Protein AF-A0A933NJY0-F1 (afdb_monomer)

Mean predicted aligned error: 11.65 Å

Solvent-accessible surface area (backbone atoms only — not comparable to full-atom values): 4991 Å² total; per-residue (Å²): 119,68,65,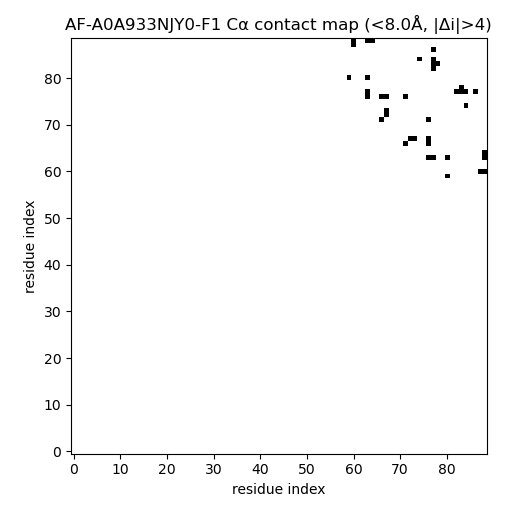62,55,54,50,52,51,50,56,50,52,52,49,52,54,48,53,51,51,51,52,53,50,53,52,53,50,49,53,54,50,50,55,53,51,51,54,52,51,50,53,53,50,52,55,52,51,51,52,49,54,52,51,52,52,52,52,50,36,54,53,42,49,55,42,43,76,71,70,46,54,70,67,60,43,28,60,74,71,72,45,60,94,84,61,86,116

Foldseek 3Di:
DVVVVVVVVVVVVVVVVVVVVVVVVVVVVVVVVVVVVVVVVVCVVVCVVVCVVVVVLVVLVVQLVVCVVVVDDNVCSCVVSVHDPPDDD

Secondary structure (DSSP, 8-state):
-HHHHHHHHHHHHHHHHHHHHHHHHHHHHHHHHHHHHHHHHHHHHHHHHHHHHHHHHHHHHHHHHHHHHTT--HHHHHHHTT--TT---

Radius of gyration: 32.52 Å; Cα contacts (8 Å, |Δi|>4): 20; chains: 1; bounding box: 66×13×86 Å

Sequence (89 aa):
MIEFRLKAQRDEATRLARARREGIADGLEKGRAEGRAEGRAEGKAEGKAEGKAEGKTEGLREAARRLLDSGMDRETVLSTLGLPPDFVL

pLDDT: mean 81.01, std 10.12, range [59.84, 93.62]

Structure (mmCIF, N/CA/C/O backbone):
data_AF-A0A933NJY0-F1
#
_entry.id   AF-A0A933NJY0-F1
#
loop_
_atom_site.group_PDB
_atom_site.id
_atom_site.type_symbol
_atom_site.label_atom_id
_atom_site.label_alt_id
_atom_site.label_comp_id
_atom_site.label_asym_id
_atom_site.label_entity_id
_atom_site.label_seq_id
_atom_site.pdbx_PDB_ins_code
_atom_site.Cartn_x
_atom_site.Cartn_y
_atom_site.Cartn_z
_atom_site.occupancy
_atom_site.B_iso_or_equiv
_atom_site.auth_seq_id
_atom_site.auth_comp_id
_atom_site.auth_asym_id
_atom_site.auth_atom_id
_atom_site.pdbx_PDB_model_num
ATOM 1 N N . MET A 1 1 ? 35.707 -1.333 -55.605 1.00 63.53 1 MET A N 1
ATOM 2 C CA . MET A 1 1 ? 36.031 -2.100 -54.375 1.00 63.53 1 MET A CA 1
ATOM 3 C C . MET A 1 1 ? 35.827 -1.279 -53.091 1.00 63.53 1 MET A C 1
ATOM 5 O O . MET A 1 1 ? 35.250 -1.806 -52.151 1.00 63.53 1 MET A O 1
ATOM 9 N N . ILE A 1 2 ? 36.222 0.004 -53.046 1.00 68.00 2 ILE A N 1
ATOM 10 C CA . ILE A 1 2 ? 36.072 0.886 -51.862 1.00 68.00 2 ILE A CA 1
ATOM 11 C C . ILE A 1 2 ? 34.601 1.234 -51.544 1.00 68.00 2 ILE A C 1
ATOM 13 O O . ILE A 1 2 ? 34.196 1.181 -50.385 1.00 68.00 2 ILE A O 1
ATOM 17 N N . GLU A 1 3 ? 33.770 1.504 -52.556 1.00 70.69 3 GLU A N 1
ATOM 18 C CA . GLU A 1 3 ? 32.353 1.861 -52.349 1.00 70.69 3 GLU A CA 1
ATOM 19 C C . GLU A 1 3 ? 31.516 0.747 -51.706 1.00 70.69 3 GLU A C 1
ATOM 21 O O . GLU A 1 3 ? 30.646 1.014 -50.879 1.00 70.69 3 GLU A O 1
ATOM 26 N N . PHE A 1 4 ? 31.816 -0.515 -52.027 1.00 76.25 4 PHE A N 1
ATOM 27 C CA . PHE A 1 4 ? 31.134 -1.670 -51.440 1.00 76.25 4 PHE A CA 1
ATOM 28 C C . PHE A 1 4 ? 31.375 -1.755 -49.924 1.00 76.25 4 PHE A C 1
ATOM 30 O O . PHE A 1 4 ? 30.457 -2.040 -49.157 1.00 76.25 4 PHE A O 1
ATOM 37 N N . ARG A 1 5 ? 32.595 -1.426 -49.479 1.00 72.12 5 ARG A N 1
ATOM 38 C CA . ARG A 1 5 ? 32.975 -1.422 -48.060 1.00 72.12 5 ARG A CA 1
ATOM 39 C C . ARG A 1 5 ? 32.314 -0.277 -47.289 1.00 72.12 5 ARG A C 1
ATOM 41 O O . ARG A 1 5 ? 31.863 -0.483 -46.168 1.00 72.12 5 ARG A O 1
ATOM 48 N N . LEU A 1 6 ? 32.208 0.902 -47.906 1.00 76.44 6 LEU A N 1
ATOM 49 C CA . LEU A 1 6 ? 31.504 2.061 -47.341 1.00 76.44 6 LEU A CA 1
ATOM 50 C C . LEU A 1 6 ? 29.997 1.815 -47.203 1.00 76.44 6 LEU A C 1
ATOM 52 O O . LEU A 1 6 ? 29.404 2.197 -46.194 1.00 76.44 6 LEU A O 1
ATOM 56 N N . LYS A 1 7 ? 29.380 1.154 -48.191 1.00 80.75 7 LYS A N 1
ATOM 57 C CA . LYS A 1 7 ? 27.964 0.776 -48.135 1.00 80.75 7 LYS A CA 1
ATOM 58 C C . LYS A 1 7 ? 27.699 -0.246 -47.027 1.00 80.75 7 LYS A C 1
ATOM 60 O O . LYS A 1 7 ? 26.818 -0.019 -46.207 1.00 80.75 7 LYS A O 1
ATOM 65 N N . ALA A 1 8 ? 28.525 -1.291 -46.934 1.00 79.12 8 ALA A N 1
ATOM 66 C CA . ALA A 1 8 ? 28.414 -2.298 -45.879 1.00 79.12 8 ALA A CA 1
ATOM 67 C C . ALA A 1 8 ? 28.541 -1.693 -44.467 1.00 79.12 8 ALA A C 1
ATOM 69 O O . ALA A 1 8 ? 27.734 -2.004 -43.596 1.00 79.12 8 ALA A O 1
ATOM 70 N N . GLN A 1 9 ? 29.490 -0.771 -44.253 1.00 80.75 9 GLN A N 1
ATOM 71 C CA . GLN A 1 9 ? 29.624 -0.090 -42.960 1.00 80.75 9 GLN A CA 1
ATOM 72 C C . GLN A 1 9 ? 28.436 0.817 -42.628 1.00 80.75 9 GLN A C 1
ATOM 74 O O . GLN A 1 9 ? 28.031 0.890 -41.468 1.00 80.75 9 GLN A O 1
ATOM 79 N N . ARG A 1 10 ? 27.851 1.499 -43.621 1.00 78.38 10 ARG A N 1
ATOM 80 C CA . ARG A 1 10 ? 26.630 2.293 -43.412 1.00 78.38 10 ARG A CA 1
ATOM 81 C C . ARG A 1 10 ? 25.440 1.412 -43.046 1.00 78.38 10 ARG A C 1
ATOM 83 O O . ARG A 1 10 ? 24.746 1.733 -42.087 1.00 78.38 10 ARG A O 1
ATOM 90 N N . ASP A 1 11 ? 25.243 0.303 -43.750 1.00 84.38 11 ASP A N 1
ATOM 91 C CA . ASP A 1 11 ? 24.138 -0.627 -43.491 1.00 84.38 11 ASP A CA 1
ATOM 92 C C . ASP A 1 11 ? 24.253 -1.262 -42.092 1.00 84.38 11 ASP A C 1
ATOM 94 O O . ASP A 1 11 ? 23.260 -1.395 -41.370 1.00 84.38 11 ASP A O 1
ATOM 98 N N . GLU A 1 12 ? 25.474 -1.594 -41.666 1.00 86.12 12 GLU A N 1
ATOM 99 C CA . GLU A 1 12 ? 25.757 -2.096 -40.321 1.00 86.12 12 GLU A CA 1
ATOM 100 C C . GLU A 1 12 ? 25.536 -1.025 -39.242 1.00 86.12 12 GLU A C 1
ATOM 102 O O . GLU A 1 12 ? 24.870 -1.288 -38.2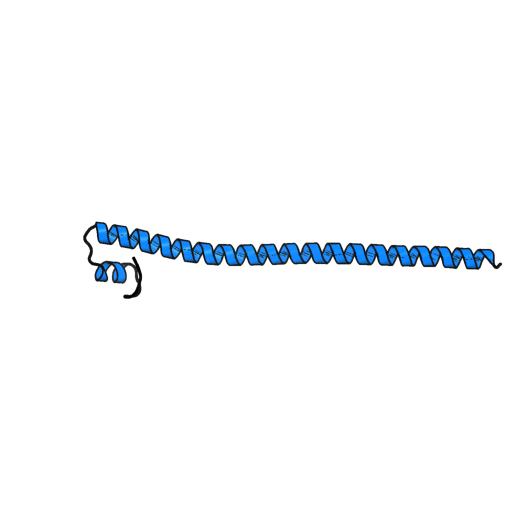38 1.00 86.12 12 GLU A O 1
ATOM 107 N N . ALA A 1 13 ? 25.986 0.212 -39.476 1.00 84.44 13 ALA A N 1
ATOM 108 C CA . ALA A 1 13 ? 25.722 1.335 -38.579 1.00 84.44 13 ALA A CA 1
ATOM 109 C C . ALA A 1 13 ? 24.215 1.615 -38.439 1.00 84.44 13 ALA A C 1
ATOM 111 O O . ALA A 1 13 ? 23.727 1.854 -37.332 1.00 84.44 13 ALA A O 1
ATOM 112 N N . THR A 1 14 ? 23.452 1.530 -39.534 1.00 88.50 14 THR A N 1
ATOM 113 C CA . THR A 1 14 ? 21.990 1.668 -39.509 1.00 88.50 14 THR A CA 1
ATOM 114 C C . THR A 1 14 ? 21.331 0.532 -38.729 1.00 88.50 14 THR A C 1
ATOM 116 O O . THR A 1 14 ? 20.442 0.796 -37.917 1.00 88.50 14 THR A O 1
ATOM 119 N N . ARG A 1 15 ? 21.780 -0.718 -38.906 1.00 90.06 15 ARG A N 1
ATOM 120 C CA . ARG A 1 15 ? 21.277 -1.859 -38.123 1.00 90.06 15 ARG A CA 1
ATOM 121 C C . ARG A 1 15 ? 21.546 -1.700 -36.635 1.00 90.06 15 ARG A C 1
ATOM 123 O O . ARG A 1 15 ? 20.631 -1.892 -35.842 1.00 90.06 15 ARG A O 1
ATOM 130 N N . LEU A 1 16 ? 22.758 -1.310 -36.251 1.00 88.38 16 LEU A N 1
ATOM 131 C CA . LEU A 1 16 ? 23.112 -1.108 -34.846 1.00 88.38 16 LEU A CA 1
ATOM 132 C C . LEU A 1 16 ? 22.335 0.059 -34.230 1.00 88.38 16 LEU A C 1
ATOM 134 O O . LEU A 1 16 ? 21.858 -0.049 -33.102 1.00 88.38 16 LEU A O 1
ATOM 138 N N . ALA A 1 17 ? 22.153 1.156 -34.967 1.00 87.06 17 ALA A N 1
ATOM 139 C CA . ALA A 1 17 ? 21.332 2.277 -34.520 1.00 87.06 17 ALA A CA 1
ATOM 140 C C . ALA A 1 17 ? 19.865 1.866 -34.326 1.00 87.06 17 ALA A C 1
ATOM 142 O O . ALA A 1 17 ? 19.238 2.270 -33.347 1.00 87.06 17 ALA A O 1
ATOM 143 N N . ARG A 1 18 ? 19.329 1.037 -35.229 1.00 86.62 18 ARG A N 1
ATOM 144 C CA . ARG A 1 18 ? 17.975 0.492 -35.123 1.00 86.62 18 ARG A CA 1
ATOM 145 C C . ARG A 1 18 ? 17.836 -0.444 -33.922 1.00 86.62 18 ARG A C 1
ATOM 147 O O . ARG A 1 18 ? 16.968 -0.203 -33.095 1.00 86.62 18 ARG A O 1
ATOM 154 N N . ALA A 1 19 ? 18.739 -1.409 -33.770 1.00 86.88 19 ALA A N 1
ATOM 155 C CA . ALA A 1 19 ? 18.737 -2.344 -32.646 1.00 86.88 19 ALA A CA 1
ATOM 156 C C . ALA A 1 19 ? 18.873 -1.628 -31.291 1.00 86.88 19 ALA A C 1
ATOM 158 O O . ALA A 1 19 ? 18.202 -1.984 -30.328 1.00 86.88 19 ALA A O 1
ATOM 159 N N . ARG A 1 20 ? 19.693 -0.569 -31.210 1.00 87.88 20 ARG A N 1
ATOM 160 C CA . ARG A 1 20 ? 19.783 0.267 -30.001 1.00 87.88 20 ARG A CA 1
ATOM 161 C C . ARG A 1 20 ? 18.480 1.006 -29.715 1.00 87.88 20 ARG A C 1
ATOM 163 O O . ARG A 1 20 ? 18.070 1.061 -28.563 1.00 87.88 20 ARG A O 1
ATOM 170 N N . ARG A 1 21 ? 17.836 1.580 -30.735 1.00 84.81 21 ARG A N 1
ATOM 171 C CA . ARG A 1 21 ? 16.545 2.268 -30.567 1.00 84.81 21 ARG A CA 1
ATOM 172 C C . ARG A 1 21 ? 15.449 1.308 -30.121 1.00 84.81 21 ARG A C 1
ATOM 174 O O . ARG A 1 21 ? 14.716 1.649 -29.204 1.00 84.81 21 ARG A O 1
ATOM 181 N N . GLU A 1 22 ? 15.378 0.132 -30.735 1.00 88.12 22 GLU A N 1
ATOM 182 C CA . GLU A 1 22 ? 14.432 -0.927 -30.369 1.00 88.12 22 GLU A CA 1
ATOM 183 C C . GLU A 1 22 ? 14.686 -1.400 -28.931 1.00 88.12 22 GLU A C 1
ATOM 185 O O . GLU A 1 22 ? 13.777 -1.359 -28.114 1.00 88.12 22 GLU A O 1
ATOM 190 N N . GLY A 1 23 ? 15.937 -1.687 -28.554 1.00 86.50 23 GLY A N 1
ATOM 191 C CA . GLY A 1 23 ? 16.268 -2.085 -27.181 1.00 86.50 23 GLY A CA 1
ATOM 192 C C . GLY A 1 23 ? 15.956 -1.020 -26.120 1.00 86.50 23 GLY A C 1
ATOM 193 O O . GLY A 1 23 ? 15.508 -1.353 -25.024 1.00 86.50 23 GLY A O 1
ATOM 194 N N . ILE A 1 24 ? 16.153 0.268 -26.432 1.00 85.94 24 ILE A N 1
ATOM 195 C CA . ILE A 1 24 ? 15.771 1.372 -25.534 1.00 85.94 24 ILE A CA 1
ATOM 196 C C . ILE A 1 24 ? 14.246 1.480 -25.426 1.00 85.94 24 ILE A C 1
ATOM 198 O O . ILE A 1 24 ? 13.728 1.669 -24.326 1.00 85.94 24 ILE A O 1
ATOM 202 N N . ALA A 1 25 ? 13.529 1.363 -26.546 1.00 83.94 25 ALA A N 1
ATOM 203 C CA . ALA A 1 25 ? 12.071 1.413 -26.564 1.00 83.94 25 ALA A CA 1
ATOM 204 C C . ALA A 1 25 ? 11.466 0.262 -25.745 1.00 83.94 25 ALA A C 1
ATOM 206 O O . ALA A 1 25 ? 10.662 0.522 -24.849 1.00 83.94 25 ALA A O 1
ATOM 207 N N . ASP A 1 26 ? 11.937 -0.966 -25.967 1.00 85.31 26 ASP A N 1
ATOM 2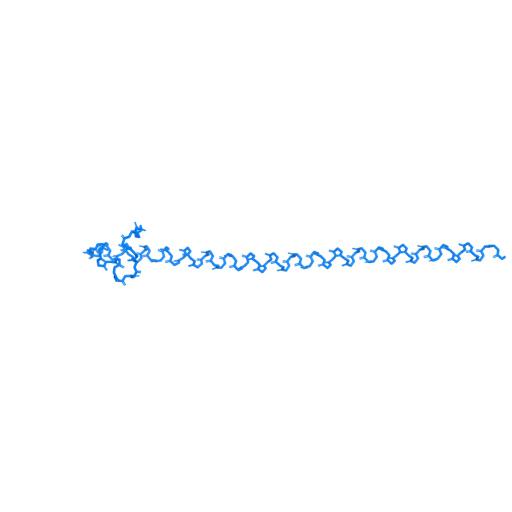08 C CA . ASP A 1 26 ? 11.504 -2.160 -25.237 1.00 85.31 26 ASP A CA 1
ATOM 209 C C . ASP A 1 26 ? 11.791 -2.038 -23.735 1.00 85.31 26 ASP A C 1
ATOM 211 O O . ASP A 1 26 ? 10.950 -2.378 -22.902 1.00 85.31 26 ASP A O 1
ATOM 215 N N . GLY A 1 27 ? 12.974 -1.532 -23.366 1.00 81.56 27 GLY A N 1
ATOM 216 C CA . GLY A 1 27 ? 13.344 -1.321 -21.965 1.00 81.56 27 GLY A CA 1
ATOM 217 C C . GLY A 1 27 ? 12.451 -0.293 -21.265 1.00 81.56 27 GLY A C 1
ATOM 218 O O . GLY A 1 27 ? 11.998 -0.522 -20.143 1.00 81.56 27 GLY A O 1
ATOM 219 N N . LEU A 1 28 ? 12.146 0.821 -21.936 1.00 82.31 28 LEU A N 1
ATOM 220 C CA . LEU A 1 28 ? 11.248 1.853 -21.410 1.00 82.31 28 LEU A CA 1
ATOM 221 C C . LEU A 1 28 ? 9.803 1.361 -21.291 1.00 82.31 28 LEU A C 1
ATOM 223 O O . LEU A 1 28 ? 9.109 1.715 -20.335 1.00 82.31 28 LEU A O 1
ATOM 227 N N . GLU A 1 29 ? 9.335 0.569 -22.255 1.00 82.44 29 GLU A N 1
ATOM 228 C CA . GLU A 1 29 ? 7.995 -0.008 -22.224 1.00 82.44 29 GLU A CA 1
ATOM 229 C C . GLU A 1 29 ? 7.843 -0.999 -21.068 1.00 82.44 29 GLU A C 1
ATOM 231 O O . GLU A 1 29 ? 6.908 -0.859 -20.273 1.00 82.44 29 GLU A O 1
ATOM 236 N N . LYS A 1 30 ? 8.794 -1.932 -20.920 1.00 79.62 30 LYS A N 1
ATOM 237 C CA . LYS A 1 30 ? 8.806 -2.914 -19.825 1.00 79.62 30 LYS A CA 1
ATOM 238 C C . LYS A 1 30 ? 8.859 -2.236 -18.461 1.00 79.62 30 LYS A C 1
ATOM 240 O O . LYS A 1 30 ? 7.966 -2.466 -17.650 1.00 79.62 30 LYS A O 1
ATOM 245 N N . GLY A 1 31 ? 9.791 -1.304 -18.250 1.00 74.75 31 GLY A N 1
ATOM 246 C CA . GLY A 1 31 ? 9.903 -0.590 -16.973 1.00 74.75 31 GLY A CA 1
ATOM 247 C C . GLY A 1 31 ? 8.645 0.214 -16.612 1.00 74.75 31 GLY A C 1
ATOM 248 O O . GLY A 1 31 ? 8.225 0.246 -15.457 1.00 74.75 31 GLY A O 1
ATOM 249 N N . ARG A 1 32 ? 7.966 0.820 -17.598 1.00 76.75 32 ARG A N 1
ATOM 250 C CA . ARG A 1 32 ? 6.673 1.497 -17.370 1.00 76.75 32 ARG A CA 1
ATOM 251 C C . ARG A 1 32 ? 5.530 0.524 -17.094 1.00 76.75 32 ARG A C 1
ATOM 253 O O . ARG A 1 32 ? 4.582 0.881 -16.393 1.00 76.75 32 ARG A O 1
ATOM 260 N N . ALA A 1 33 ? 5.534 -0.652 -17.713 1.00 74.19 33 ALA A N 1
ATOM 261 C CA . ALA A 1 33 ? 4.526 -1.675 -17.471 1.00 74.19 33 ALA A CA 1
ATOM 262 C C . ALA A 1 33 ? 4.662 -2.252 -16.055 1.00 74.19 33 ALA A C 1
ATOM 264 O O . ALA A 1 33 ? 3.670 -2.255 -15.325 1.00 74.19 33 ALA A O 1
ATOM 265 N N . GLU A 1 34 ? 5.880 -2.631 -15.663 1.00 71.88 34 GLU A N 1
ATOM 266 C CA . GLU A 1 34 ? 6.226 -3.159 -14.338 1.00 71.88 34 GLU A CA 1
ATOM 267 C C . GLU A 1 34 ? 5.915 -2.138 -13.238 1.00 71.88 34 GLU A C 1
ATOM 269 O O . GLU A 1 34 ? 5.061 -2.403 -12.393 1.00 71.88 34 GLU A O 1
ATOM 274 N N . GLY A 1 35 ? 6.442 -0.910 -13.333 1.00 64.50 35 GLY A N 1
ATOM 275 C CA . GLY A 1 35 ? 6.206 0.117 -12.308 1.00 64.50 35 GLY A CA 1
ATOM 276 C C . GLY A 1 35 ? 4.729 0.505 -12.131 1.00 64.50 35 GLY A C 1
ATOM 277 O O . GLY A 1 35 ? 4.284 0.816 -11.028 1.00 64.50 35 GLY A O 1
ATOM 278 N N . ARG A 1 36 ? 3.910 0.441 -13.193 1.00 68.69 36 ARG A N 1
ATOM 279 C CA . ARG A 1 36 ? 2.451 0.658 -13.076 1.00 68.69 36 ARG A CA 1
ATOM 280 C C . ARG A 1 36 ? 1.718 -0.532 -12.469 1.00 68.69 36 ARG A C 1
ATOM 282 O O . ARG A 1 36 ? 0.642 -0.331 -11.907 1.00 68.69 36 ARG A O 1
ATOM 289 N N . ALA A 1 37 ? 2.209 -1.750 -12.673 1.00 66.50 37 ALA A N 1
ATOM 290 C CA . ALA A 1 37 ? 1.614 -2.948 -12.099 1.00 66.50 37 ALA A CA 1
ATOM 291 C C . ALA A 1 37 ? 1.901 -3.017 -10.595 1.00 66.50 37 ALA A C 1
ATOM 293 O O . ALA A 1 37 ? 0.956 -3.180 -9.823 1.00 66.50 37 ALA A O 1
ATOM 294 N N . GLU A 1 38 ? 3.156 -2.793 -10.202 1.00 63.84 38 GLU A N 1
ATOM 295 C CA . GLU A 1 38 ? 3.603 -2.736 -8.804 1.00 63.84 38 GLU A CA 1
ATOM 296 C C . GLU A 1 38 ? 2.880 -1.621 -8.044 1.00 63.84 38 GLU A C 1
ATOM 298 O O . GLU A 1 38 ? 2.139 -1.911 -7.107 1.00 63.84 38 GLU A O 1
ATOM 303 N N . GLY A 1 39 ? 2.925 -0.376 -8.538 1.00 59.84 39 GLY A N 1
ATOM 304 C CA . GLY A 1 39 ? 2.256 0.745 -7.868 1.00 59.84 39 GLY A CA 1
ATOM 305 C C . GLY A 1 39 ? 0.732 0.584 -7.741 1.00 59.84 39 GLY A C 1
ATOM 306 O O . GLY A 1 39 ? 0.127 1.049 -6.777 1.00 59.84 39 GLY A O 1
ATOM 307 N N . ARG A 1 40 ? 0.073 -0.123 -8.676 1.00 62.88 40 ARG A N 1
ATOM 308 C CA . ARG A 1 40 ? -1.361 -0.456 -8.551 1.00 62.88 40 ARG A CA 1
ATOM 309 C C . ARG A 1 40 ? -1.631 -1.566 -7.542 1.00 62.88 40 ARG A C 1
ATOM 311 O O . ARG A 1 40 ? -2.708 -1.567 -6.947 1.00 62.88 40 ARG A O 1
ATOM 318 N N . ALA A 1 41 ? -0.730 -2.536 -7.415 1.00 62.25 41 ALA A N 1
ATOM 319 C CA . ALA A 1 41 ? -0.866 -3.631 -6.465 1.00 62.25 41 ALA A CA 1
ATOM 320 C C . ALA A 1 41 ? -0.652 -3.131 -5.031 1.00 62.25 41 ALA A C 1
ATOM 322 O O . ALA A 1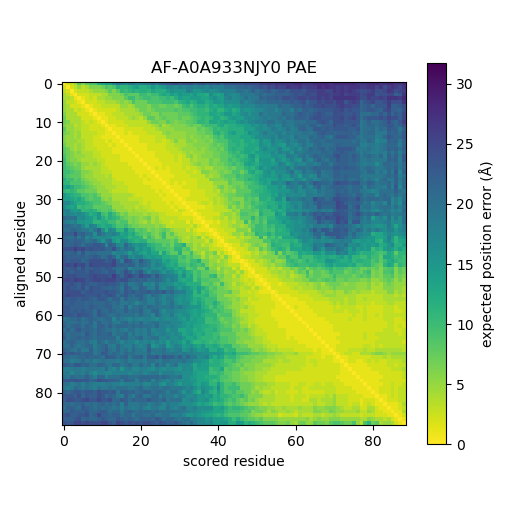 41 ? -1.509 -3.379 -4.183 1.00 62.25 41 ALA A O 1
ATOM 323 N N . GLU A 1 42 ? 0.417 -2.364 -4.806 1.00 60.97 42 GLU A N 1
ATOM 324 C CA . GLU A 1 42 ? 0.742 -1.737 -3.520 1.00 60.97 42 GLU A CA 1
ATOM 325 C C . GLU A 1 42 ? -0.371 -0.780 -3.085 1.00 60.97 42 GLU A C 1
ATOM 327 O O . GLU A 1 42 ? -0.997 -1.008 -2.051 1.00 60.97 42 GLU A O 1
ATOM 332 N N . GLY A 1 43 ? -0.761 0.174 -3.939 1.00 61.28 43 GLY A N 1
ATOM 333 C CA . GLY A 1 43 ? -1.830 1.122 -3.605 1.00 61.28 43 GLY A CA 1
ATOM 334 C C . GLY A 1 43 ? -3.193 0.464 -3.336 1.00 61.28 43 GLY A C 1
ATOM 335 O O . GLY A 1 43 ? -3.968 0.939 -2.507 1.00 61.28 43 GLY A O 1
ATOM 336 N N . LYS A 1 44 ? -3.510 -0.672 -3.983 1.00 67.12 44 LYS A N 1
ATOM 337 C CA . LYS A 1 44 ? -4.721 -1.452 -3.654 1.00 67.12 44 LYS A CA 1
ATOM 338 C C . LYS A 1 44 ? -4.604 -2.195 -2.330 1.00 67.12 44 LYS A C 1
ATOM 340 O O . LYS A 1 44 ? -5.632 -2.404 -1.686 1.00 67.12 44 LYS A O 1
ATOM 345 N N . ALA A 1 45 ? -3.423 -2.699 -1.989 1.00 64.50 45 ALA A N 1
ATOM 346 C CA . ALA A 1 45 ? -3.203 -3.430 -0.750 1.00 64.50 45 ALA A CA 1
ATOM 347 C C . ALA A 1 45 ? -3.264 -2.476 0.448 1.00 64.50 45 ALA A C 1
AT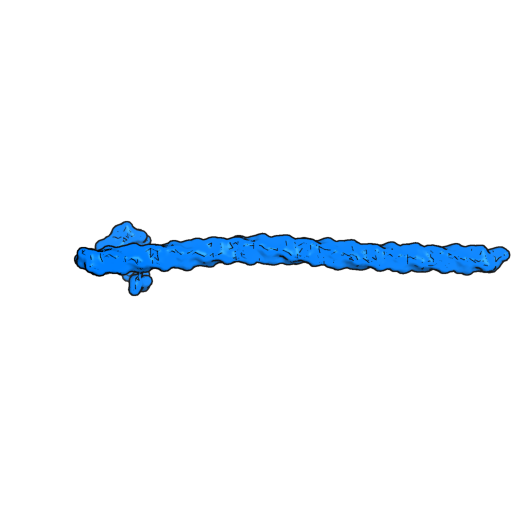OM 349 O O . ALA A 1 45 ? -4.035 -2.734 1.372 1.00 64.50 45 ALA A O 1
ATOM 350 N N . GLU A 1 46 ? -2.550 -1.351 0.370 1.00 61.53 46 GLU A N 1
ATOM 351 C CA . GLU A 1 46 ? -2.542 -0.294 1.386 1.00 61.53 46 GLU A CA 1
ATOM 352 C C . GLU A 1 46 ? -3.940 0.299 1.569 1.00 61.53 46 GLU A C 1
ATOM 354 O O . GLU A 1 46 ? -4.508 0.190 2.654 1.00 61.53 46 GLU A O 1
ATOM 359 N N . GLY A 1 47 ? -4.586 0.763 0.492 1.00 64.56 47 GLY A N 1
ATOM 360 C CA . GLY A 1 47 ? -5.926 1.353 0.590 1.00 64.56 47 GLY A CA 1
ATOM 361 C C . GLY A 1 47 ? -7.002 0.386 1.109 1.00 64.56 47 GLY A C 1
ATOM 362 O O . GLY A 1 47 ? -7.946 0.797 1.781 1.00 64.56 47 GLY A O 1
ATOM 363 N N . LYS A 1 48 ? -6.875 -0.926 0.853 1.00 70.19 48 LYS A N 1
ATOM 364 C CA . LYS A 1 48 ? -7.775 -1.933 1.448 1.00 70.19 48 LYS A CA 1
ATOM 365 C C . LYS A 1 48 ? -7.487 -2.179 2.925 1.00 70.19 48 LYS A C 1
ATOM 367 O O . LYS A 1 48 ? -8.422 -2.501 3.655 1.00 70.19 48 LYS A O 1
ATOM 372 N N . ALA A 1 49 ? -6.225 -2.140 3.341 1.00 69.69 49 ALA A N 1
ATOM 373 C CA . ALA A 1 49 ? -5.844 -2.340 4.732 1.00 69.69 49 ALA A CA 1
ATOM 374 C C . ALA A 1 49 ? -6.275 -1.139 5.584 1.00 69.69 49 ALA A C 1
ATOM 376 O O . ALA A 1 49 ? -6.965 -1.336 6.584 1.00 69.69 49 ALA A O 1
ATOM 377 N N . GLU A 1 50 ? -5.966 0.077 5.128 1.00 65.44 50 GLU A N 1
ATOM 378 C CA . GLU A 1 50 ? -6.373 1.333 5.767 1.00 65.44 50 GLU A CA 1
ATOM 379 C C . GLU A 1 50 ? -7.897 1.441 5.836 1.00 65.44 50 GLU A C 1
ATOM 381 O O . GLU A 1 50 ? -8.451 1.514 6.930 1.00 65.44 50 GLU A O 1
ATOM 386 N N . GLY A 1 51 ? -8.603 1.280 4.710 1.00 69.75 51 GLY A N 1
ATOM 387 C CA . GLY A 1 51 ? -10.067 1.371 4.696 1.00 69.75 51 GLY A CA 1
ATOM 388 C C . GLY A 1 51 ? -10.771 0.318 5.565 1.00 69.75 51 GLY A C 1
ATOM 389 O O . GLY A 1 51 ? -11.824 0.585 6.142 1.00 69.75 51 GLY A O 1
ATOM 390 N N . LYS A 1 52 ? -10.197 -0.886 5.718 1.00 74.81 52 LYS A N 1
ATOM 391 C CA . LYS A 1 52 ? -10.724 -1.893 6.658 1.00 74.81 52 LYS A CA 1
ATOM 392 C C . LYS A 1 52 ? -10.479 -1.510 8.116 1.00 74.81 52 LYS A C 1
ATOM 394 O O . LYS A 1 52 ? -11.344 -1.770 8.950 1.00 74.81 52 LYS A O 1
ATOM 399 N N . ALA A 1 53 ? -9.309 -0.959 8.434 1.00 75.31 53 ALA A N 1
ATOM 400 C CA . ALA A 1 53 ? -8.967 -0.544 9.790 1.00 75.31 53 ALA A CA 1
ATOM 401 C C . ALA A 1 53 ? -9.804 0.668 10.230 1.00 75.31 53 ALA A C 1
ATOM 403 O O . ALA A 1 53 ? -10.383 0.648 11.321 1.00 75.31 53 ALA A O 1
ATOM 404 N N . GLU A 1 54 ? -9.935 1.668 9.358 1.00 76.00 54 GLU A N 1
ATOM 405 C CA . GLU A 1 54 ? -10.783 2.844 9.568 1.00 76.00 54 GLU A CA 1
ATOM 406 C C . GLU A 1 54 ? -12.248 2.433 9.712 1.00 76.00 54 GLU A C 1
ATOM 408 O O . GLU A 1 54 ? -12.844 2.678 10.759 1.00 76.00 54 GLU A O 1
ATOM 413 N N . GLY A 1 55 ? -12.796 1.679 8.751 1.00 79.38 55 GLY A N 1
ATOM 414 C CA . GLY A 1 55 ? -14.195 1.247 8.794 1.00 79.38 55 GLY A CA 1
ATOM 415 C C . GLY A 1 55 ? -14.534 0.364 10.001 1.00 79.38 55 GLY A C 1
ATOM 416 O O . GLY A 1 55 ? -15.617 0.479 10.573 1.00 79.38 55 GLY A O 1
ATOM 417 N N . LYS A 1 56 ? -13.605 -0.493 10.451 1.00 84.75 56 LYS A N 1
ATOM 418 C CA . LYS A 1 56 ? -13.792 -1.272 11.687 1.00 84.75 56 LYS A CA 1
ATOM 419 C C . LYS A 1 56 ? -13.837 -0.360 12.914 1.00 84.75 56 LYS A C 1
ATOM 421 O O . LYS A 1 56 ? -14.669 -0.572 13.792 1.00 84.75 56 LYS A O 1
ATOM 426 N N . THR A 1 57 ? -12.956 0.634 12.984 1.00 84.56 57 THR A N 1
ATOM 427 C CA . THR A 1 57 ? -12.891 1.568 14.117 1.00 84.56 57 THR A CA 1
ATOM 428 C C . THR A 1 57 ? -14.126 2.466 14.164 1.00 84.56 57 THR A C 1
ATOM 430 O O . THR A 1 57 ? -14.718 2.627 15.229 1.00 84.56 57 THR A O 1
ATOM 433 N N . GLU A 1 58 ? -14.557 3.000 13.020 1.00 85.00 58 GLU A N 1
ATOM 434 C CA . GLU A 1 58 ? -15.786 3.790 12.906 1.00 85.00 58 GLU A CA 1
ATOM 435 C C . GLU A 1 58 ? -17.023 2.972 13.285 1.00 85.00 58 GLU A C 1
ATOM 437 O O . GLU A 1 58 ? -17.808 3.413 14.122 1.00 85.00 58 GLU A O 1
ATOM 442 N N . GLY A 1 59 ? -17.155 1.747 12.765 1.00 86.50 59 GLY A N 1
ATOM 443 C CA . GLY A 1 59 ? -18.278 0.870 13.101 1.00 86.50 59 GLY A CA 1
ATOM 444 C C . GLY A 1 59 ? -18.335 0.508 14.590 1.00 86.50 59 GLY A C 1
ATOM 445 O O . GLY A 1 59 ? -19.416 0.467 15.176 1.00 86.50 59 GLY A O 1
ATOM 446 N N . LEU A 1 60 ? -17.179 0.296 15.230 1.00 88.75 60 LEU A N 1
ATOM 447 C CA . LEU A 1 60 ? -17.101 0.053 16.674 1.00 88.75 60 LEU A CA 1
ATOM 448 C C . LEU A 1 60 ? -17.502 1.288 17.489 1.00 88.75 60 LEU A C 1
ATOM 450 O O . LEU A 1 60 ? -18.218 1.144 18.479 1.00 88.75 60 LEU A O 1
ATOM 454 N N . ARG A 1 61 ? -17.102 2.495 17.065 1.00 88.88 61 ARG A N 1
ATOM 455 C CA . ARG A 1 61 ? -17.532 3.747 17.710 1.00 88.88 61 ARG A CA 1
ATOM 456 C C . ARG A 1 61 ? -19.029 3.977 17.562 1.00 88.88 61 ARG A C 1
ATOM 458 O O . ARG A 1 61 ? -19.691 4.290 18.544 1.00 88.88 61 ARG A O 1
ATOM 465 N N . GLU A 1 62 ? -19.578 3.777 16.368 1.00 89.50 62 GLU A N 1
ATOM 466 C CA . GLU A 1 62 ? -21.012 3.938 16.124 1.00 89.50 62 GLU A CA 1
ATOM 467 C C . GLU A 1 62 ? -21.835 2.941 16.954 1.00 89.50 62 GLU A C 1
ATOM 469 O O . GLU A 1 62 ? -22.822 3.317 17.590 1.00 89.50 62 GLU A O 1
ATOM 474 N N . ALA A 1 63 ? -21.404 1.676 17.005 1.00 88.31 63 ALA A N 1
ATOM 475 C CA . ALA A 1 63 ? -22.034 0.656 17.837 1.00 88.31 63 ALA A CA 1
ATOM 476 C C . ALA A 1 63 ? -21.979 1.029 19.324 1.00 88.31 63 ALA A C 1
ATOM 478 O O . ALA A 1 63 ? -23.002 1.005 20.007 1.00 88.31 63 ALA A O 1
ATOM 479 N N . ALA A 1 64 ? -20.809 1.432 19.817 1.00 90.81 64 ALA A N 1
ATOM 480 C CA . ALA A 1 64 ? -20.641 1.847 21.199 1.00 90.81 64 ALA A CA 1
ATOM 481 C C . ALA A 1 64 ? -21.494 3.071 21.543 1.00 90.81 64 ALA A C 1
ATOM 483 O O . ALA A 1 64 ? -22.122 3.106 22.600 1.00 90.81 64 ALA A O 1
ATOM 484 N N . ARG A 1 65 ? -21.585 4.044 20.630 1.00 90.88 65 ARG A N 1
ATOM 485 C CA . ARG A 1 65 ? -22.419 5.232 20.803 1.00 90.88 65 ARG A CA 1
ATOM 486 C C . ARG A 1 65 ? -23.888 4.867 20.960 1.00 90.88 65 ARG A C 1
ATOM 488 O O . ARG A 1 65 ? -24.524 5.331 21.898 1.00 90.88 65 ARG A O 1
ATOM 495 N N . ARG A 1 66 ? -24.403 3.982 20.104 1.00 91.94 66 ARG A N 1
ATOM 496 C CA . ARG A 1 66 ? -25.786 3.490 20.197 1.00 91.94 66 ARG A CA 1
ATOM 497 C C . ARG A 1 66 ? -26.067 2.785 21.522 1.00 91.94 66 ARG A C 1
ATOM 499 O O . ARG A 1 66 ? -27.139 2.969 22.088 1.00 91.94 66 ARG A O 1
ATOM 506 N N . LEU A 1 67 ? -25.119 1.991 22.019 1.00 92.81 67 LEU A N 1
ATOM 507 C CA . LEU A 1 67 ? -25.274 1.298 23.298 1.00 92.81 67 LEU A CA 1
ATOM 508 C C . LEU A 1 67 ? -25.258 2.280 24.479 1.00 92.81 67 LEU A C 1
ATOM 510 O O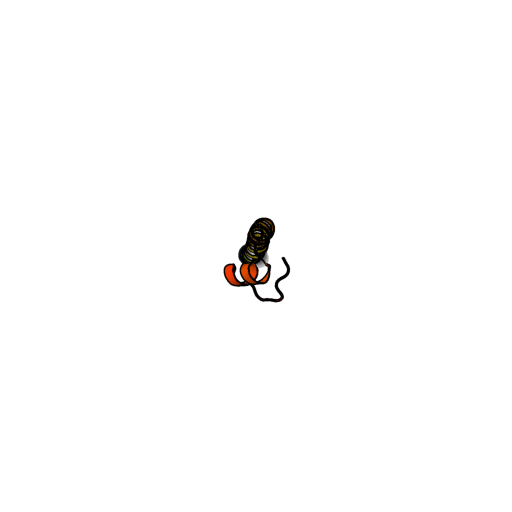 . LEU A 1 67 ? -26.106 2.176 25.364 1.00 92.81 67 LEU A O 1
ATOM 514 N N . LEU A 1 68 ? -24.374 3.281 24.460 1.00 92.56 68 LEU A N 1
ATOM 515 C CA . LEU A 1 68 ? -24.371 4.357 25.457 1.00 92.56 68 LEU A CA 1
ATOM 516 C C . LEU A 1 68 ? -25.678 5.158 25.434 1.00 92.56 68 LEU A C 1
ATOM 518 O O . LEU A 1 68 ? -26.269 5.407 26.482 1.00 92.56 68 LEU A O 1
ATOM 522 N N . ASP A 1 69 ? -26.163 5.514 24.243 1.00 93.38 69 ASP A N 1
ATOM 523 C CA . ASP A 1 69 ? -27.426 6.240 24.076 1.00 93.38 69 ASP A CA 1
ATOM 524 C C . ASP A 1 69 ? -28.634 5.395 24.539 1.00 93.38 69 ASP A C 1
ATOM 526 O O . ASP A 1 69 ? -29.649 5.945 24.965 1.00 93.38 69 ASP A O 1
ATOM 530 N N . SER A 1 70 ? -28.520 4.059 24.527 1.00 93.00 70 SER A N 1
ATOM 531 C CA . SER A 1 70 ? -29.524 3.141 25.092 1.00 93.00 70 SER A CA 1
ATOM 532 C C . SER A 1 70 ? -29.485 3.031 26.624 1.00 93.00 70 SER A C 1
ATOM 534 O O . SER A 1 70 ? -30.295 2.314 27.210 1.00 93.00 70 SER A O 1
ATOM 536 N N . GLY A 1 71 ? -28.571 3.752 27.280 1.00 92.06 71 GLY A N 1
ATOM 537 C CA . GLY A 1 71 ? -28.441 3.796 28.735 1.00 92.06 71 GLY A CA 1
ATOM 538 C C . GLY A 1 71 ? -27.494 2.750 29.322 1.00 92.06 71 GLY A C 1
ATOM 539 O O . GLY A 1 71 ? -27.469 2.591 30.542 1.00 92.06 71 GLY A O 1
ATOM 540 N N . MET A 1 72 ? -26.716 2.041 28.493 1.00 92.94 72 MET A N 1
ATOM 541 C CA . MET A 1 72 ? -25.638 1.185 28.994 1.00 92.94 72 MET A CA 1
ATOM 542 C C . MET A 1 72 ? -24.481 2.038 29.514 1.00 92.94 72 MET A C 1
ATOM 544 O O . MET A 1 72 ? -24.142 3.075 28.941 1.00 92.94 72 MET A O 1
ATOM 548 N N . ASP A 1 73 ? -23.844 1.587 30.589 1.00 93.62 73 ASP A N 1
ATOM 549 C CA . ASP A 1 73 ? -22.642 2.228 31.100 1.00 93.62 73 ASP A CA 1
ATOM 550 C C . ASP A 1 73 ? -21.431 1.937 30.196 1.00 93.62 73 ASP A C 1
ATOM 552 O O . ASP A 1 73 ? -21.365 0.933 29.481 1.00 93.62 73 ASP A O 1
ATOM 556 N N . ARG A 1 74 ? -20.443 2.835 30.235 1.00 89.94 74 ARG A N 1
ATOM 557 C CA . ARG A 1 74 ? -19.247 2.744 29.389 1.00 89.94 74 ARG A CA 1
ATOM 558 C C . ARG A 1 74 ? -18.480 1.439 29.587 1.00 89.94 74 ARG A C 1
ATOM 560 O O . ARG A 1 74 ? -17.963 0.910 28.609 1.00 89.94 74 ARG A O 1
ATOM 567 N N . GLU A 1 75 ? -18.384 0.936 30.812 1.00 93.31 75 GLU A N 1
ATOM 568 C CA . GLU A 1 75 ? -17.618 -0.275 31.109 1.00 93.31 75 GLU A CA 1
ATOM 569 C C . GLU A 1 75 ? -18.267 -1.497 30.448 1.00 93.31 75 GLU A C 1
ATOM 571 O O . GLU A 1 75 ? -17.597 -2.247 29.732 1.00 93.31 75 GLU A O 1
ATOM 576 N N . THR A 1 76 ? -19.589 -1.626 30.574 1.00 93.25 76 THR A N 1
ATOM 577 C CA . THR A 1 76 ? -20.381 -2.666 29.909 1.00 93.25 76 THR A CA 1
ATOM 578 C C . THR A 1 76 ? -20.286 -2.563 28.391 1.00 93.25 76 THR A C 1
ATOM 580 O O . THR A 1 76 ? -20.114 -3.585 27.725 1.00 93.25 76 THR A O 1
ATOM 583 N N . VAL A 1 77 ? -20.342 -1.356 27.817 1.00 93.62 77 VAL A N 1
ATOM 584 C CA . VAL A 1 77 ? -20.199 -1.157 26.362 1.00 93.62 77 VAL A CA 1
ATOM 585 C C . VAL A 1 77 ? -18.822 -1.596 25.866 1.00 93.62 77 VAL A C 1
ATOM 587 O O . VAL A 1 77 ? -18.735 -2.336 24.884 1.00 93.62 77 VAL A O 1
ATOM 590 N N . LEU A 1 78 ? -17.751 -1.179 26.548 1.00 92.81 78 LEU A N 1
ATOM 591 C CA . LEU A 1 78 ? -16.384 -1.552 26.180 1.00 92.81 78 LEU A CA 1
ATOM 592 C C . LEU A 1 78 ? -16.177 -3.066 26.295 1.00 92.81 78 LEU A C 1
ATOM 594 O O . LEU A 1 78 ? -15.674 -3.684 25.360 1.00 92.81 78 LEU A O 1
ATOM 598 N N . SER A 1 79 ? -16.649 -3.676 27.384 1.00 92.88 79 SER A N 1
ATOM 599 C CA . SER A 1 79 ? -16.599 -5.126 27.594 1.00 92.88 79 SER A CA 1
ATOM 600 C C . SER A 1 79 ? -17.382 -5.899 26.523 1.00 92.88 79 SER A C 1
ATOM 602 O O . SER A 1 79 ? -16.853 -6.827 25.911 1.00 92.88 79 SER A O 1
ATOM 604 N N . THR A 1 80 ? -18.611 -5.469 26.213 1.00 91.50 80 THR A N 1
ATOM 605 C CA . THR A 1 80 ? -19.496 -6.118 25.224 1.00 91.50 80 THR A CA 1
ATOM 606 C C . THR A 1 80 ? -18.907 -6.088 23.816 1.00 91.50 80 THR A C 1
ATOM 608 O O . THR A 1 80 ? -19.034 -7.054 23.064 1.00 91.50 80 THR A O 1
ATOM 611 N N . LEU A 1 81 ? -18.251 -4.986 23.448 1.00 90.50 81 LEU A N 1
ATOM 612 C CA . LEU A 1 81 ? -17.634 -4.812 22.133 1.00 90.50 81 LEU A CA 1
ATOM 613 C C . LEU A 1 81 ? -16.175 -5.295 22.078 1.00 90.50 81 LEU A C 1
ATOM 615 O O . LEU A 1 81 ? -15.551 -5.214 21.019 1.00 90.50 81 LEU A O 1
ATOM 619 N N . GLY A 1 82 ? -15.627 -5.801 23.190 1.00 91.25 82 GLY A N 1
ATOM 620 C CA . GLY A 1 82 ? -14.232 -6.237 23.286 1.00 91.25 82 GLY A CA 1
ATOM 621 C C . GLY A 1 82 ? -13.229 -5.100 23.070 1.00 91.25 82 GLY A C 1
ATOM 622 O O . GLY A 1 82 ? -12.150 -5.320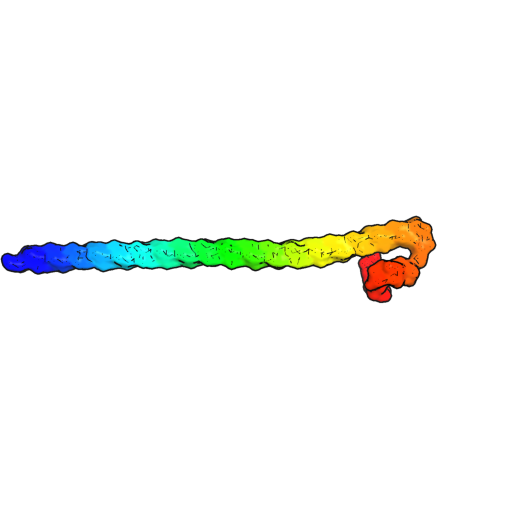 22.517 1.00 91.25 82 GLY A O 1
ATOM 623 N N . LEU A 1 83 ? -13.606 -3.878 23.445 1.00 90.25 83 LEU A N 1
ATOM 624 C CA . LEU A 1 83 ? -12.794 -2.676 23.315 1.00 90.25 83 LEU A CA 1
ATOM 625 C C . LEU A 1 83 ? -11.909 -2.494 24.553 1.00 90.25 83 LEU A C 1
ATOM 627 O O . LEU A 1 83 ? -12.328 -2.815 25.667 1.00 90.25 83 LEU A O 1
ATOM 631 N N . PRO A 1 84 ? -10.691 -1.960 24.386 1.00 88.62 84 PRO A N 1
ATOM 632 C CA . PRO A 1 84 ? -9.814 -1.734 25.519 1.00 88.62 84 PRO A CA 1
ATOM 633 C C . PRO A 1 84 ? -10.343 -0.588 26.414 1.00 88.62 84 PRO A C 1
ATOM 635 O O . PRO A 1 84 ? -11.087 0.275 25.939 1.00 88.62 84 PRO A O 1
ATOM 638 N N . PRO A 1 85 ? -9.988 -0.551 27.713 1.00 85.38 85 PRO A N 1
ATOM 639 C CA . PRO A 1 85 ? -10.529 0.433 28.662 1.00 85.38 85 PRO A CA 1
ATOM 640 C C . PRO A 1 85 ? -10.231 1.899 28.302 1.00 85.38 85 PRO A C 1
ATOM 642 O O . PRO A 1 85 ? -10.993 2.803 28.640 1.00 85.38 85 PRO A O 1
ATOM 645 N N . ASP A 1 86 ? -9.120 2.134 27.607 1.00 87.94 86 ASP A N 1
ATOM 646 C CA . ASP A 1 86 ? -8.653 3.428 27.110 1.00 87.94 86 ASP A CA 1
ATOM 647 C C . ASP A 1 86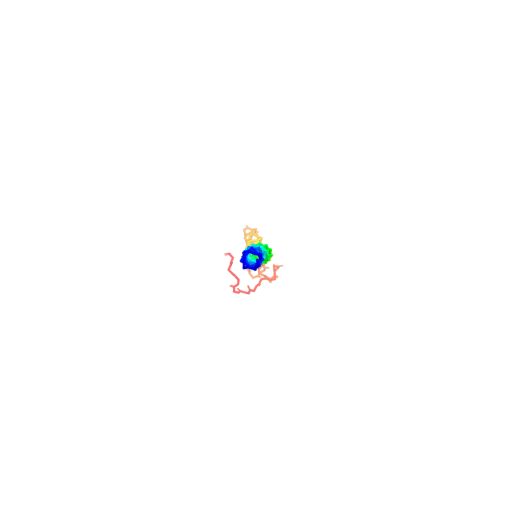 ? -9.237 3.798 25.736 1.00 87.94 86 ASP A C 1
ATOM 649 O O . ASP A 1 86 ? -8.941 4.869 25.203 1.00 87.94 86 ASP A O 1
ATOM 653 N N . PHE A 1 87 ? -10.102 2.953 25.166 1.00 85.88 87 PHE A N 1
ATOM 654 C CA . PHE A 1 87 ? -10.721 3.214 23.875 1.00 85.88 87 PHE A CA 1
ATOM 655 C C . PHE A 1 87 ? -11.574 4.490 23.905 1.00 85.88 87 PHE A C 1
ATOM 657 O O . PHE A 1 87 ? -12.403 4.711 24.802 1.00 85.88 87 PHE A O 1
ATOM 664 N N . VAL A 1 88 ? -11.361 5.331 22.890 1.00 80.88 88 VAL A N 1
ATOM 665 C CA . VAL A 1 88 ? -12.021 6.629 22.724 1.00 80.88 88 VAL A CA 1
ATOM 666 C C . VAL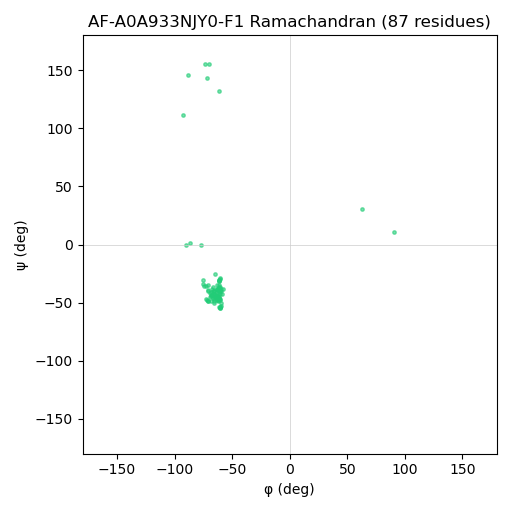 A 1 88 ? -13.277 6.453 21.871 1.00 80.88 88 VAL A C 1
ATOM 668 O O . VAL A 1 88 ? -13.189 6.149 20.674 1.00 80.88 88 VAL A O 1
ATOM 671 N N . LEU A 1 89 ? -14.422 6.635 22.532 1.00 77.88 89 LEU A N 1
ATOM 672 C CA . LEU A 1 89 ? -15.783 6.536 21.999 1.00 77.88 89 LEU A CA 1
ATOM 673 C C . LEU A 1 89 ? -16.278 7.857 21.416 1.00 77.88 89 LEU A C 1
ATOM 675 O O . LEU A 1 89 ? -16.002 8.905 22.042 1.00 77.88 89 LEU A O 1
#